Protein AF-R5IWY5-F1 (afdb_monomer_lite)

Foldseek 3Di:
DDPPDQLVVLLVLLCCCPPVVDDLVVVCVVVVHPSVVNVVSNVVCVVPVCPSPPPPDPPPPPPPPPPPPVPVPVPDDPVRNVVVVVVVVVVVVVVVVVVVVVVVCVVPPPDPPPPPPPPDD

Sequence (121 aa):
MANKYNNALKKKLCEDICFNGYSTIKTAEEYGVPLKTLEKWITAFNKDNHCFDSSGESNNFNIISPIKQNTFYDDLSTNELKKLLIKKDIEITRLKKNYLVTKQNTSEKKVFVSFFKKNTK

Secondary structure (DSSP, 8-state):
------HHHHHHHHHHHHTS---HHHHHHHTT--HHHHHHHHHHHHH-TTTTS-------------------GGGS-HHHHHHHHHHHHHHHHHHHHHHHHHHHGGGS-------------

Structure (mmCIF, N/CA/C/O backbone):
data_AF-R5IWY5-F1
#
_entry.id   AF-R5IWY5-F1
#
loop_
_atom_site.group_PDB
_atom_site.id
_atom_site.type_symbol
_atom_site.label_atom_id
_atom_site.label_alt_id
_atom_site.label_comp_id
_atom_site.label_asym_id
_atom_site.label_entity_id
_atom_site.label_seq_id
_atom_site.pdbx_PDB_ins_code
_atom_site.Cartn_x
_atom_site.Cartn_y
_atom_site.Cartn_z
_atom_site.occupancy
_atom_site.B_iso_or_equiv
_atom_site.auth_seq_id
_atom_site.auth_comp_id
_atom_site.auth_asym_id
_atom_site.auth_atom_id
_atom_site.pdbx_PDB_model_num
ATOM 1 N N . MET A 1 1 ? -14.765 -12.540 17.967 1.00 36.16 1 MET A N 1
ATOM 2 C CA . MET A 1 1 ? -14.129 -12.802 16.659 1.00 36.16 1 MET A CA 1
ATOM 3 C C . MET A 1 1 ? -13.232 -11.624 16.308 1.00 36.16 1 MET A C 1
ATOM 5 O O . MET A 1 1 ? -13.713 -10.499 16.320 1.00 36.16 1 MET A O 1
ATOM 9 N N . ALA A 1 2 ? -11.937 -11.838 16.075 1.00 45.62 2 ALA A N 1
ATOM 10 C CA . ALA A 1 2 ? -11.043 -10.761 15.655 1.00 45.62 2 ALA A CA 1
ATOM 11 C C . ALA A 1 2 ? -11.161 -10.581 14.135 1.00 45.62 2 ALA A C 1
ATOM 13 O O . ALA A 1 2 ? -10.540 -11.326 13.380 1.00 45.62 2 ALA A O 1
ATOM 14 N N . ASN A 1 3 ? -11.971 -9.616 13.687 1.00 57.34 3 ASN A N 1
ATOM 15 C CA . ASN A 1 3 ? -11.939 -9.181 12.292 1.00 57.34 3 ASN A CA 1
ATOM 16 C C . ASN A 1 3 ? -10.527 -8.670 12.000 1.00 57.34 3 ASN A C 1
ATOM 18 O O . ASN A 1 3 ? -10.077 -7.667 12.559 1.00 57.34 3 ASN A O 1
ATOM 22 N N . LYS A 1 4 ? -9.787 -9.411 11.176 1.00 68.56 4 LYS A N 1
ATOM 23 C CA . LYS A 1 4 ? -8.423 -9.054 10.801 1.00 68.56 4 LYS A CA 1
ATOM 24 C C . LYS A 1 4 ? -8.500 -7.975 9.726 1.00 68.56 4 LYS A C 1
ATOM 26 O O . LYS A 1 4 ? -8.550 -8.269 8.539 1.00 68.56 4 LYS A O 1
ATOM 31 N N . TYR A 1 5 ? -8.547 -6.719 10.156 1.00 77.62 5 TYR A N 1
ATOM 32 C CA . TYR A 1 5 ? -8.498 -5.575 9.249 1.00 77.62 5 TYR A CA 1
ATOM 33 C C . TYR A 1 5 ? -7.147 -5.523 8.523 1.00 77.62 5 TYR A C 1
ATOM 35 O O . TYR A 1 5 ? -6.099 -5.730 9.149 1.00 77.62 5 TYR A O 1
ATOM 43 N N . ASN A 1 6 ? -7.184 -5.235 7.219 1.00 83.88 6 ASN A N 1
ATOM 44 C CA . ASN A 1 6 ? -5.998 -5.066 6.380 1.00 83.88 6 ASN A CA 1
ATOM 45 C C . ASN A 1 6 ? -5.119 -3.925 6.927 1.00 83.88 6 ASN A C 1
ATOM 47 O O . ASN A 1 6 ? -5.625 -2.846 7.228 1.00 83.88 6 ASN A O 1
ATOM 51 N N . ASN A 1 7 ? -3.810 -4.151 7.041 1.00 84.44 7 ASN A N 1
ATOM 52 C CA . ASN A 1 7 ? -2.865 -3.147 7.532 1.00 84.44 7 ASN A CA 1
ATOM 53 C C . ASN A 1 7 ? -2.824 -1.893 6.645 1.00 84.44 7 ASN A C 1
ATOM 55 O O . ASN A 1 7 ? -2.731 -0.793 7.179 1.00 84.44 7 ASN A O 1
ATOM 59 N N . ALA A 1 8 ? -3.005 -2.035 5.326 1.00 83.19 8 ALA A N 1
ATOM 60 C CA . ALA A 1 8 ? -3.082 -0.890 4.416 1.00 83.19 8 ALA A CA 1
ATOM 61 C C . ALA A 1 8 ? -4.262 0.039 4.753 1.00 83.19 8 ALA A C 1
ATOM 63 O O . ALA A 1 8 ? -4.127 1.259 4.730 1.00 83.19 8 ALA A O 1
ATOM 64 N N . LEU A 1 9 ? -5.407 -0.542 5.132 1.00 86.81 9 LEU A N 1
ATOM 65 C CA . LEU A 1 9 ? -6.588 0.218 5.540 1.00 86.81 9 LEU A CA 1
ATOM 66 C C . LEU A 1 9 ? -6.366 0.921 6.885 1.00 86.81 9 LEU A C 1
ATOM 68 O O . LEU A 1 9 ? -6.738 2.080 7.028 1.00 86.81 9 LEU A O 1
ATOM 72 N N . LYS A 1 10 ? -5.716 0.253 7.849 1.00 87.81 10 LYS A N 1
ATOM 73 C CA . LYS A 1 10 ? -5.358 0.874 9.138 1.00 87.81 10 LYS A CA 1
ATOM 74 C C . LYS A 1 10 ? -4.449 2.082 8.940 1.00 87.81 10 LYS A C 1
ATOM 76 O O . LYS A 1 10 ? -4.719 3.132 9.509 1.00 87.81 10 LYS A O 1
ATOM 81 N N . LYS A 1 11 ? -3.415 1.934 8.103 1.00 88.44 11 LYS A N 1
ATOM 82 C CA . LYS A 1 11 ? -2.470 3.007 7.781 1.00 88.44 11 LYS A CA 1
ATOM 83 C C . LYS A 1 11 ? -3.183 4.207 7.163 1.00 88.44 11 LYS A C 1
ATOM 85 O O . LYS A 1 11 ? -3.077 5.298 7.707 1.00 88.44 11 LYS A O 1
ATOM 90 N N . LYS A 1 12 ? -3.982 3.976 6.113 1.00 89.50 12 LYS A N 1
ATOM 91 C CA . LYS A 1 12 ? -4.753 5.031 5.444 1.00 89.50 12 LYS A CA 1
ATOM 92 C C . LYS A 1 12 ? -5.619 5.814 6.436 1.00 89.50 12 LYS A C 1
ATOM 94 O O . LYS A 1 12 ? -5.536 7.032 6.480 1.00 89.50 12 LYS A O 1
ATOM 99 N N . LEU A 1 13 ? -6.399 5.118 7.268 1.00 90.00 13 LEU A N 1
ATOM 100 C CA . LEU A 1 13 ? -7.279 5.765 8.248 1.00 90.00 13 LEU A CA 1
ATOM 101 C C . LEU A 1 13 ? -6.509 6.590 9.287 1.00 90.00 13 LEU A C 1
ATOM 103 O O . LEU A 1 13 ? -6.961 7.664 9.674 1.00 90.00 13 LEU A O 1
ATOM 107 N N . CYS A 1 14 ? -5.359 6.101 9.752 1.00 88.88 14 CYS A N 1
ATOM 108 C CA . CYS A 1 14 ? -4.529 6.844 10.695 1.00 88.88 14 CYS A CA 1
ATOM 109 C C . CYS A 1 14 ? -3.884 8.078 10.052 1.00 88.88 14 CYS A C 1
ATOM 111 O O . CYS A 1 14 ? -3.872 9.132 10.680 1.0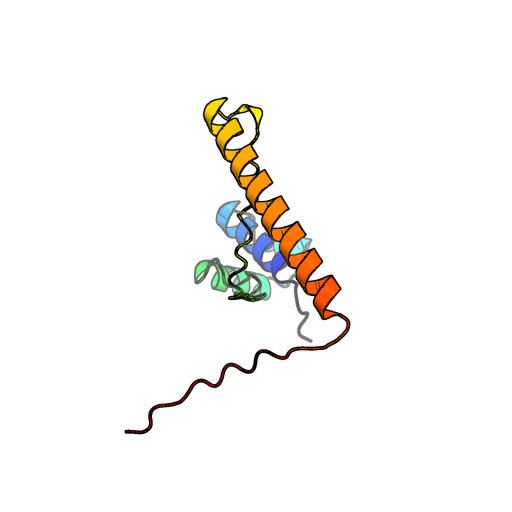0 88.88 14 CYS A O 1
ATOM 113 N N . GLU A 1 15 ? -3.408 7.984 8.810 1.00 88.88 15 GLU A N 1
ATOM 114 C CA . GLU A 1 15 ? -2.859 9.127 8.069 1.00 88.88 15 GLU A CA 1
ATOM 115 C C . GLU A 1 15 ? -3.923 10.206 7.830 1.00 88.88 15 GLU A C 1
ATOM 117 O O . GLU A 1 15 ? -3.696 11.386 8.087 1.00 88.88 15 GLU A O 1
ATOM 122 N N . ASP A 1 16 ? -5.114 9.783 7.423 1.00 87.88 16 ASP A N 1
ATOM 123 C CA . ASP A 1 16 ? -6.279 10.635 7.206 1.00 87.88 16 ASP A CA 1
ATOM 124 C C . ASP A 1 16 ? -6.683 11.403 8.483 1.00 87.88 16 ASP A C 1
ATOM 126 O O . ASP A 1 16 ? -7.027 12.584 8.441 1.00 87.88 16 ASP A O 1
ATOM 130 N N . ILE A 1 17 ? -6.590 10.778 9.654 1.00 89.12 17 ILE A N 1
ATOM 131 C CA . ILE A 1 17 ? -6.941 11.435 10.921 1.00 89.12 17 ILE A CA 1
ATOM 132 C C . ILE A 1 17 ? -5.796 12.316 11.436 1.00 89.12 17 ILE A C 1
ATOM 134 O O . ILE A 1 17 ? -6.043 13.441 11.868 1.00 89.12 17 ILE A O 1
ATOM 138 N N . CYS A 1 18 ? -4.548 11.842 11.376 1.00 85.62 18 CYS A N 1
ATOM 139 C CA . CYS A 1 18 ? -3.400 12.559 11.935 1.00 85.62 18 CYS A CA 1
ATOM 140 C C . CYS A 1 18 ? -2.902 13.712 11.049 1.00 85.62 18 CYS A C 1
ATOM 142 O O . CYS A 1 18 ? -2.482 14.733 11.588 1.00 85.62 18 CYS A O 1
ATOM 144 N N . PHE A 1 19 ? -2.941 13.574 9.718 1.00 84.94 19 PHE A N 1
ATOM 145 C CA . PHE A 1 19 ? -2.442 14.592 8.782 1.00 84.94 19 PHE A CA 1
ATOM 146 C C . PHE A 1 19 ? -3.561 15.433 8.164 1.00 84.94 19 PHE A C 1
ATOM 148 O O . PHE A 1 19 ? -3.414 16.650 8.067 1.00 84.94 19 PHE A O 1
ATOM 155 N N . ASN A 1 20 ? -4.683 14.811 7.782 1.00 84.25 20 ASN A N 1
ATOM 156 C CA . ASN A 1 20 ? -5.799 15.517 7.135 1.00 84.25 20 ASN A CA 1
ATOM 157 C C . ASN A 1 20 ? -6.848 16.031 8.141 1.00 84.25 20 ASN A C 1
ATOM 159 O O . ASN A 1 20 ? -7.748 16.780 7.763 1.00 84.25 20 ASN A O 1
ATOM 163 N N . GLY A 1 21 ? -6.731 15.669 9.426 1.00 84.81 21 GLY A N 1
ATOM 164 C CA . GLY A 1 21 ? -7.581 16.185 10.502 1.00 84.81 21 GLY A CA 1
ATOM 165 C C . GLY A 1 21 ? -9.026 15.681 10.460 1.00 84.81 21 GLY A C 1
ATOM 166 O O . GLY A 1 21 ? -9.931 16.357 10.955 1.00 84.81 21 GLY A O 1
ATOM 167 N N . TYR A 1 22 ? -9.277 14.517 9.854 1.00 87.19 22 TYR A N 1
ATOM 168 C CA . TYR A 1 22 ? -10.627 13.964 9.793 1.00 87.19 22 TYR A CA 1
ATOM 169 C C . TYR A 1 22 ? -11.151 13.524 11.167 1.00 87.19 22 TYR A C 1
ATOM 171 O O . TYR A 1 22 ? -10.414 13.081 12.046 1.00 87.19 22 TYR A O 1
ATOM 179 N N . SER A 1 23 ? -12.471 13.622 11.346 1.00 8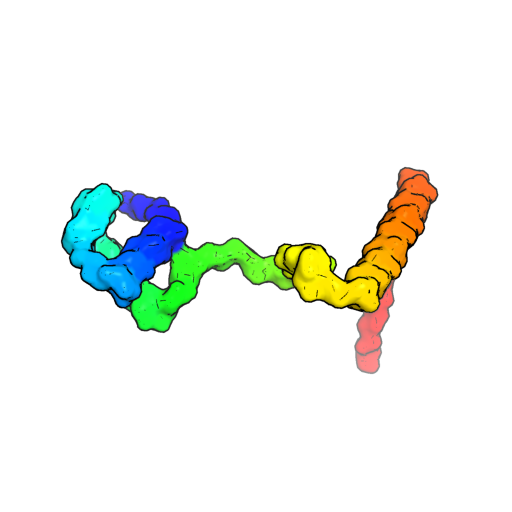8.00 23 SER A N 1
ATOM 180 C CA . SER A 1 23 ? -13.133 13.220 12.589 1.00 88.00 23 SER A CA 1
ATOM 181 C C . SER A 1 23 ? -13.180 11.701 12.720 1.00 88.00 23 SER A C 1
ATOM 183 O O . SER A 1 23 ? -13.885 11.047 11.955 1.00 88.00 23 SER A O 1
ATOM 185 N N . THR A 1 24 ? -12.530 11.168 13.758 1.00 87.56 24 THR A N 1
ATOM 186 C CA . THR A 1 24 ? -12.471 9.733 14.086 1.00 87.56 24 THR A CA 1
ATOM 187 C C . THR A 1 24 ? -13.838 9.049 14.105 1.00 87.56 24 THR A C 1
ATOM 189 O O . THR A 1 24 ? -13.955 7.894 13.712 1.00 87.56 24 THR A O 1
ATOM 192 N N . ILE A 1 25 ? -14.882 9.754 14.550 1.00 87.94 25 ILE A N 1
ATOM 193 C CA . ILE A 1 25 ? -16.245 9.213 14.639 1.00 87.94 25 ILE A CA 1
ATOM 194 C C . ILE A 1 25 ? -16.827 8.992 13.239 1.00 87.94 25 ILE A C 1
ATOM 196 O O . ILE A 1 25 ? -17.340 7.913 12.956 1.00 87.94 25 ILE A O 1
ATOM 200 N N . LYS A 1 26 ? -16.682 9.976 12.343 1.00 89.25 26 LYS A N 1
ATOM 201 C CA . LYS A 1 26 ? -17.204 9.885 10.973 1.00 89.25 26 LYS A CA 1
ATOM 202 C C . LYS A 1 26 ? -16.486 8.804 10.169 1.00 89.25 26 LYS A C 1
ATOM 204 O O . LYS A 1 26 ? -17.141 8.001 9.515 1.00 89.25 26 LYS A O 1
ATOM 209 N N . THR A 1 27 ? -15.158 8.733 10.266 1.00 87.94 27 THR A N 1
ATOM 210 C CA . THR A 1 27 ? -14.375 7.686 9.591 1.00 87.94 27 THR A CA 1
ATOM 211 C C . THR A 1 27 ? -14.665 6.295 10.157 1.00 87.94 27 THR A C 1
ATOM 213 O O . THR A 1 27 ? -14.671 5.321 9.410 1.00 87.94 27 THR A O 1
ATOM 216 N N . ALA A 1 28 ? -14.935 6.165 11.459 1.00 89.06 28 ALA A N 1
ATOM 217 C CA . ALA A 1 28 ? -15.328 4.889 12.057 1.00 89.06 28 ALA A CA 1
ATOM 218 C C . ALA A 1 28 ? -16.668 4.377 11.499 1.00 89.06 28 ALA A C 1
ATOM 220 O O . ALA A 1 28 ? -16.769 3.202 11.141 1.00 89.06 28 ALA A O 1
ATOM 221 N N . GLU A 1 29 ? -17.670 5.253 11.385 1.00 89.56 29 GLU A N 1
ATOM 222 C CA . GLU A 1 29 ? -18.984 4.913 10.825 1.00 89.56 29 GLU A CA 1
ATOM 223 C C . GLU A 1 29 ? -18.905 4.569 9.333 1.00 89.56 29 GLU A C 1
ATOM 225 O O . GLU A 1 29 ? -19.428 3.536 8.918 1.00 89.56 29 GLU A O 1
ATOM 230 N N . GLU A 1 30 ? -18.198 5.381 8.543 1.00 89.31 30 GLU A N 1
ATOM 231 C CA . GLU A 1 30 ? -18.072 5.203 7.091 1.00 89.31 30 GLU A CA 1
ATOM 232 C C . GLU A 1 30 ? -17.402 3.872 6.717 1.00 89.31 30 GLU A C 1
ATOM 234 O O . GLU A 1 30 ? -17.835 3.181 5.795 1.00 89.31 30 GLU A O 1
ATOM 239 N N . TYR A 1 31 ? -16.370 3.477 7.465 1.00 86.25 31 TYR A N 1
ATOM 240 C CA . TYR A 1 31 ? -15.617 2.247 7.210 1.00 86.25 31 TYR A CA 1
ATOM 241 C C . TYR A 1 31 ? -16.115 1.046 8.033 1.00 86.25 31 TYR A C 1
ATOM 243 O O . TYR A 1 31 ? -15.530 -0.037 7.952 1.00 86.25 31 TYR A O 1
ATOM 251 N N . GLY A 1 32 ? -17.175 1.213 8.834 1.00 87.62 32 GLY A N 1
ATOM 252 C CA . GLY A 1 32 ? -17.738 0.153 9.677 1.00 87.62 32 GLY A CA 1
ATOM 253 C C . GLY A 1 32 ? -16.762 -0.387 10.730 1.00 87.62 32 GLY A C 1
ATOM 254 O O . GLY A 1 32 ? -16.822 -1.562 11.099 1.00 87.62 32 GLY A O 1
ATOM 255 N N . VAL A 1 33 ? -15.828 0.446 11.199 1.00 87.62 33 VAL A N 1
ATOM 256 C CA . VAL A 1 33 ? -14.819 0.075 12.199 1.00 87.62 33 VAL A CA 1
ATOM 257 C C . VAL A 1 33 ? -15.283 0.552 13.576 1.00 87.62 33 VAL A C 1
ATOM 259 O O . VAL A 1 33 ? -15.598 1.726 13.737 1.00 87.62 33 VAL A O 1
ATOM 262 N N . PRO A 1 34 ? -15.274 -0.297 14.621 1.00 90.12 34 PRO A N 1
ATOM 263 C CA . PRO A 1 34 ? -15.615 0.154 15.966 1.00 90.12 34 PRO A CA 1
ATOM 264 C C . PRO A 1 34 ? -14.691 1.286 16.431 1.00 90.12 34 PRO A C 1
ATOM 266 O O . PRO A 1 34 ? -13.469 1.134 16.376 1.00 90.12 34 PRO A O 1
ATOM 269 N N . LEU A 1 35 ? -15.259 2.366 16.973 1.00 90.06 35 LEU A N 1
ATOM 270 C CA . LEU A 1 35 ? -14.518 3.567 17.387 1.00 90.06 35 LEU A CA 1
ATOM 271 C C . LEU A 1 35 ? -13.309 3.243 18.280 1.00 90.06 35 LEU A C 1
ATOM 273 O O . LEU A 1 35 ? -12.182 3.635 17.992 1.00 90.06 35 LEU A O 1
ATOM 277 N N . LYS A 1 36 ? -13.519 2.398 19.296 1.00 89.31 36 LYS A N 1
ATOM 278 C CA . LYS A 1 36 ? -12.471 1.948 20.228 1.00 89.31 36 LYS A CA 1
ATOM 279 C C . LYS A 1 36 ? -11.318 1.199 19.545 1.00 89.31 36 LYS A C 1
ATOM 281 O O . LYS A 1 36 ? -10.210 1.132 20.073 1.00 89.31 36 LYS A O 1
ATOM 286 N N . THR A 1 37 ? -11.576 0.576 18.397 1.00 90.25 37 THR A N 1
ATOM 287 C CA . THR A 1 37 ? -10.547 -0.092 17.587 1.00 90.25 37 THR A CA 1
ATOM 288 C C . THR A 1 37 ? -9.715 0.935 16.830 1.00 90.25 37 THR A C 1
ATOM 290 O O . THR A 1 37 ? -8.489 0.839 16.832 1.00 90.25 37 THR A O 1
ATOM 293 N N . LEU A 1 38 ? -10.372 1.933 16.239 1.00 90.50 38 LEU A N 1
ATOM 294 C CA . LEU A 1 38 ? -9.718 3.001 15.492 1.00 90.50 38 LEU A CA 1
ATOM 295 C C . LEU A 1 38 ? -8.852 3.884 16.407 1.00 90.50 38 LEU A C 1
ATOM 297 O O . LEU A 1 38 ? -7.701 4.157 16.081 1.00 90.50 38 LEU A O 1
ATOM 301 N N . GLU A 1 39 ? -9.332 4.223 17.606 1.00 90.81 39 GLU A N 1
ATOM 302 C CA . GLU A 1 39 ? -8.555 4.958 18.621 1.00 90.81 39 GLU A CA 1
ATOM 303 C C . GLU A 1 39 ? -7.261 4.236 19.019 1.00 90.81 39 GLU A C 1
ATOM 305 O O . GLU A 1 39 ? -6.201 4.853 19.167 1.00 90.81 39 GLU A O 1
ATOM 310 N N . LYS A 1 40 ? -7.319 2.904 19.156 1.00 91.81 40 LYS A N 1
ATOM 311 C CA . LYS A 1 40 ? -6.126 2.089 19.418 1.00 91.81 40 LYS A CA 1
ATOM 312 C C . LYS A 1 40 ? -5.136 2.150 18.261 1.00 91.81 40 LYS A C 1
ATOM 314 O O . LYS A 1 40 ? -3.934 2.181 18.515 1.00 91.81 40 LYS A O 1
ATOM 319 N N . TRP A 1 41 ? -5.617 2.162 17.019 1.00 91.31 41 TRP A N 1
ATOM 320 C CA . TRP A 1 41 ? -4.746 2.279 15.852 1.00 91.31 41 TRP A CA 1
ATOM 321 C C . TRP A 1 41 ? -4.075 3.642 15.778 1.00 91.31 41 TRP A C 1
ATOM 323 O O . TRP A 1 41 ? -2.866 3.688 15.599 1.00 91.31 41 TRP A O 1
ATOM 333 N N . ILE A 1 42 ? -4.816 4.723 16.020 1.00 89.69 42 ILE A N 1
ATOM 334 C CA . ILE A 1 42 ? -4.267 6.086 16.065 1.00 89.69 42 ILE A CA 1
ATOM 335 C C . ILE A 1 42 ? -3.211 6.204 17.169 1.00 89.69 42 ILE A C 1
ATOM 337 O O . ILE A 1 42 ? -2.131 6.739 16.949 1.00 89.69 42 ILE A O 1
ATOM 341 N N . THR A 1 43 ? -3.483 5.645 18.351 1.00 92.38 43 THR A N 1
ATOM 342 C CA . THR A 1 43 ? -2.522 5.653 19.465 1.00 92.38 43 THR A CA 1
ATOM 343 C C . THR A 1 43 ? -1.248 4.879 19.121 1.00 92.38 43 THR A C 1
ATOM 345 O O . THR A 1 43 ? -0.156 5.300 19.491 1.00 92.38 43 THR A O 1
ATOM 348 N N . ALA A 1 44 ? -1.374 3.738 18.438 1.00 89.25 44 ALA A N 1
ATOM 349 C CA . ALA A 1 44 ? -0.223 2.970 17.972 1.00 89.25 44 ALA A CA 1
ATOM 350 C C . ALA A 1 44 ? 0.553 3.731 16.885 1.00 89.25 44 ALA A C 1
ATOM 352 O O . ALA A 1 44 ? 1.773 3.813 16.971 1.00 89.25 44 ALA A O 1
ATOM 353 N N . PHE A 1 45 ? -0.154 4.354 15.941 1.00 88.56 45 PHE A N 1
ATOM 354 C CA . PHE A 1 45 ? 0.421 5.155 14.863 1.00 88.56 45 PHE A CA 1
ATOM 355 C C . PHE A 1 45 ? 1.189 6.372 15.385 1.00 88.56 45 PHE A C 1
ATOM 357 O O . PHE A 1 45 ? 2.314 6.599 14.975 1.00 88.56 45 PHE A O 1
ATOM 364 N N . ASN A 1 46 ? 0.646 7.097 16.365 1.00 87.00 46 ASN A N 1
ATOM 365 C CA . ASN A 1 46 ? 1.336 8.239 16.971 1.00 87.00 46 ASN A CA 1
ATOM 366 C C . ASN A 1 46 ? 2.592 7.844 17.765 1.00 87.00 46 ASN A C 1
ATOM 368 O O . ASN A 1 46 ? 3.464 8.679 17.986 1.00 87.00 46 ASN A O 1
ATOM 372 N N . LYS A 1 47 ? 2.677 6.594 18.241 1.00 89.38 47 LYS A N 1
ATOM 373 C CA . LYS A 1 47 ? 3.890 6.067 18.886 1.00 89.38 47 LYS A CA 1
ATOM 374 C C . LYS A 1 47 ? 4.930 5.636 17.858 1.00 89.38 47 LYS A C 1
ATOM 376 O O . LYS A 1 47 ? 6.118 5.843 18.079 1.00 89.38 47 LYS A O 1
ATOM 381 N N .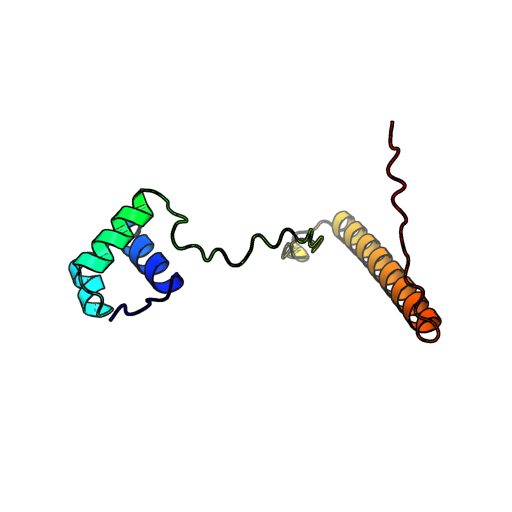 ASP A 1 48 ? 4.475 5.006 16.783 1.00 84.00 48 ASP A N 1
ATOM 382 C CA . ASP A 1 48 ? 5.296 4.531 15.680 1.00 84.00 48 ASP A CA 1
ATOM 383 C C . ASP A 1 48 ? 4.514 4.661 14.366 1.00 84.00 48 ASP A C 1
ATOM 385 O O . ASP A 1 48 ? 3.595 3.881 14.081 1.00 84.00 48 ASP A O 1
ATOM 389 N N . ASN A 1 49 ? 4.913 5.641 13.549 1.00 81.31 49 ASN A N 1
ATOM 390 C CA . ASN A 1 49 ? 4.294 5.912 12.250 1.00 81.31 49 ASN A CA 1
ATOM 391 C C . ASN A 1 49 ? 4.431 4.729 11.274 1.00 81.31 49 ASN A C 1
AT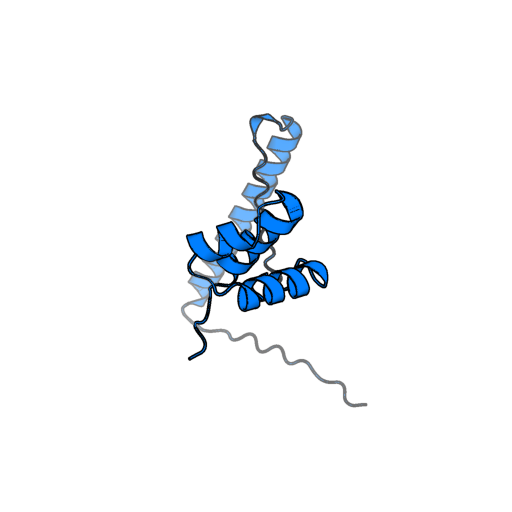OM 393 O O . ASN A 1 49 ? 3.703 4.666 10.283 1.00 81.31 49 ASN A O 1
ATOM 397 N N . HIS A 1 50 ? 5.329 3.778 11.546 1.00 80.69 50 HIS A N 1
ATOM 398 C CA . HIS A 1 50 ? 5.545 2.586 10.732 1.00 80.69 50 HIS A CA 1
ATOM 399 C C . HIS A 1 50 ? 4.839 1.337 11.283 1.00 80.69 50 HIS A C 1
ATOM 401 O O . HIS A 1 50 ? 4.981 0.259 10.707 1.00 80.69 50 HIS A O 1
ATOM 407 N N . C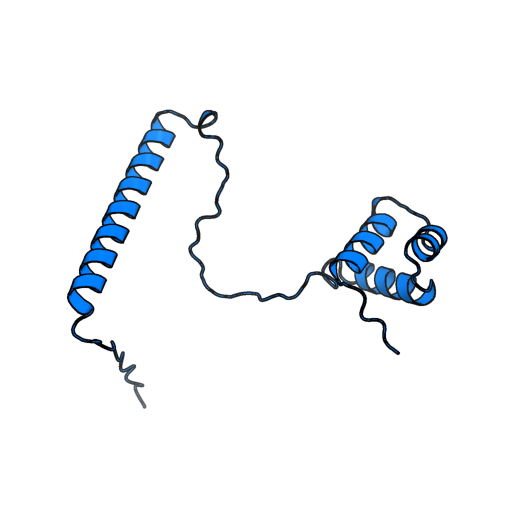YS A 1 51 ? 4.014 1.435 12.338 1.00 82.19 51 CYS A N 1
ATOM 408 C CA . CYS A 1 51 ? 3.453 0.240 12.994 1.00 82.19 51 CYS A CA 1
ATOM 409 C C . CYS A 1 51 ? 2.505 -0.601 12.109 1.00 82.19 51 CYS A C 1
ATOM 411 O O . CYS A 1 51 ? 2.219 -1.760 12.422 1.00 82.19 51 CYS A O 1
ATOM 413 N N . PHE A 1 52 ? 2.013 -0.030 11.004 1.00 80.81 52 PHE A N 1
ATOM 414 C CA . PHE A 1 52 ? 1.176 -0.712 10.013 1.00 80.81 52 PHE A CA 1
ATOM 415 C C . PHE A 1 52 ? 1.880 -0.982 8.687 1.00 80.81 52 PHE A C 1
ATOM 417 O O . PHE A 1 52 ? 1.262 -1.579 7.800 1.00 80.81 52 PHE A O 1
ATOM 424 N N . ASP A 1 53 ? 3.144 -0.583 8.535 1.00 78.75 53 ASP A N 1
ATOM 425 C CA . ASP A 1 53 ? 3.912 -0.999 7.375 1.00 78.75 53 ASP A CA 1
ATOM 426 C C . ASP A 1 53 ? 4.036 -2.513 7.438 1.00 78.75 53 ASP A C 1
ATOM 428 O O . ASP A 1 53 ? 4.466 -3.095 8.435 1.00 78.75 53 ASP A O 1
ATOM 432 N N . SER A 1 54 ? 3.536 -3.174 6.393 1.00 65.62 54 SER A N 1
ATOM 433 C CA . SER A 1 54 ? 3.679 -4.613 6.284 1.00 65.62 54 SER A CA 1
ATOM 434 C C . SER A 1 54 ? 5.169 -4.890 6.380 1.00 65.62 54 SER A C 1
ATOM 436 O O . SER A 1 54 ? 5.916 -4.540 5.469 1.00 65.62 54 SER A O 1
ATOM 438 N N . SER A 1 55 ? 5.592 -5.562 7.449 1.00 54.69 55 SER A N 1
ATOM 439 C CA . SER A 1 55 ? 6.877 -6.246 7.536 1.00 54.69 55 SER A CA 1
ATOM 440 C C . SER A 1 55 ? 6.884 -7.443 6.578 1.00 54.69 55 SER A C 1
ATOM 442 O O . SER A 1 55 ? 7.266 -8.556 6.929 1.00 54.69 55 SER A O 1
ATOM 444 N N . GLY A 1 56 ? 6.424 -7.217 5.344 1.00 48.41 56 GLY A N 1
ATOM 445 C CA . GLY A 1 56 ? 6.737 -8.031 4.194 1.00 48.41 56 GLY A CA 1
ATOM 446 C C . GLY A 1 56 ? 8.206 -7.801 3.936 1.00 48.41 56 GLY A C 1
ATOM 447 O O . GLY A 1 56 ? 8.559 -6.972 3.114 1.00 48.41 56 GLY A O 1
ATOM 448 N N . GLU A 1 57 ? 8.999 -8.493 4.747 1.00 46.47 57 GLU A N 1
ATOM 449 C CA . GLU A 1 57 ? 10.382 -8.818 4.516 1.00 46.47 57 GLU A CA 1
ATOM 450 C C . GLU A 1 57 ? 11.207 -7.576 4.164 1.00 46.47 57 GLU A C 1
ATOM 452 O O . GLU A 1 57 ? 11.285 -7.123 3.021 1.00 46.47 57 GLU A O 1
ATOM 457 N N . SER A 1 58 ? 12.006 -7.130 5.133 1.00 42.59 58 SER A N 1
ATOM 458 C CA . SER A 1 58 ? 13.409 -6.896 4.815 1.00 42.59 58 SER A CA 1
ATOM 459 C C . SER A 1 58 ? 13.949 -8.185 4.190 1.00 42.59 58 SER A C 1
ATOM 461 O O . SER A 1 58 ? 14.624 -9.002 4.811 1.00 42.59 58 SER A O 1
ATOM 463 N N . ASN A 1 59 ? 13.608 -8.384 2.923 1.00 40.19 59 ASN A N 1
ATOM 464 C CA . ASN A 1 59 ? 14.331 -9.196 1.999 1.00 40.19 59 ASN A CA 1
ATOM 465 C C . ASN A 1 59 ? 15.676 -8.494 1.906 1.00 40.19 59 ASN A C 1
ATOM 467 O O . ASN A 1 59 ? 15.959 -7.759 0.969 1.00 40.19 59 ASN A O 1
ATOM 471 N N . ASN A 1 60 ? 16.524 -8.792 2.890 1.00 38.47 60 ASN A N 1
ATOM 472 C CA . ASN A 1 60 ? 17.974 -8.729 2.847 1.00 38.47 60 ASN A CA 1
ATOM 473 C C . ASN A 1 60 ? 18.506 -9.685 1.763 1.00 38.47 60 ASN A C 1
ATOM 475 O O . ASN A 1 60 ? 19.591 -10.247 1.877 1.00 38.47 60 ASN A O 1
ATOM 479 N N . PHE A 1 61 ? 17.769 -9.870 0.672 1.00 40.31 61 PHE A N 1
ATOM 480 C CA . PHE A 1 61 ? 18.415 -9.990 -0.598 1.00 40.31 61 PHE A CA 1
ATOM 481 C C . PHE A 1 61 ? 19.020 -8.617 -0.851 1.00 40.31 61 PHE A C 1
ATOM 483 O O . PHE A 1 61 ? 18.325 -7.627 -1.062 1.00 40.31 61 PHE A O 1
ATOM 490 N N . ASN A 1 62 ? 20.347 -8.582 -0.844 1.00 42.41 62 ASN A N 1
ATOM 491 C CA . ASN A 1 62 ? 21.106 -7.728 -1.739 1.00 42.41 62 ASN A CA 1
ATOM 492 C C . ASN A 1 62 ? 20.583 -7.942 -3.172 1.00 42.41 62 ASN A C 1
ATOM 494 O O . ASN A 1 62 ? 21.249 -8.556 -4.004 1.00 42.41 62 ASN A O 1
ATOM 498 N N . ILE A 1 63 ? 19.369 -7.483 -3.477 1.00 45.38 63 ILE A N 1
ATOM 499 C CA . ILE A 1 63 ? 18.956 -7.264 -4.840 1.00 45.38 63 ILE A CA 1
ATOM 500 C C . ILE A 1 63 ? 19.721 -6.002 -5.186 1.00 45.38 63 ILE A C 1
ATOM 502 O O . ILE A 1 63 ? 19.298 -4.877 -4.931 1.00 45.38 63 ILE A O 1
ATOM 506 N N . ILE A 1 64 ? 20.896 -6.208 -5.771 1.00 47.81 64 ILE A N 1
ATOM 507 C CA . ILE A 1 64 ? 21.490 -5.272 -6.714 1.00 47.81 64 ILE A CA 1
ATOM 508 C C . ILE A 1 64 ? 20.511 -5.201 -7.901 1.00 47.81 64 ILE A C 1
ATOM 510 O O . ILE A 1 64 ? 20.791 -5.638 -9.009 1.00 47.81 64 ILE A O 1
ATOM 514 N N . SER A 1 65 ? 19.291 -4.735 -7.661 1.00 46.94 65 SER A N 1
ATOM 515 C CA . SER A 1 65 ? 18.444 -4.163 -8.679 1.00 46.94 65 SER A CA 1
ATOM 516 C C . SER A 1 65 ? 18.854 -2.711 -8.646 1.00 46.94 65 SER A C 1
ATOM 518 O O . SER A 1 65 ? 18.700 -2.082 -7.591 1.00 46.94 65 SER A O 1
ATOM 520 N N . PRO A 1 66 ? 19.406 -2.153 -9.735 1.00 49.28 66 PRO A N 1
ATOM 521 C CA . PRO A 1 66 ? 19.484 -0.716 -9.796 1.00 49.28 66 PRO A CA 1
ATOM 522 C C . PRO A 1 66 ? 18.044 -0.268 -9.604 1.00 49.28 66 PRO A C 1
ATOM 524 O O . PRO A 1 66 ? 17.156 -0.700 -10.346 1.00 49.28 66 PRO A O 1
ATOM 527 N N . ILE A 1 67 ? 17.822 0.519 -8.551 1.00 52.69 67 ILE A N 1
ATOM 528 C CA . ILE A 1 67 ? 16.689 1.423 -8.440 1.00 52.69 67 ILE A CA 1
ATOM 529 C C . ILE A 1 67 ? 16.432 1.856 -9.878 1.00 52.69 67 ILE A C 1
ATOM 531 O O . ILE A 1 67 ? 17.329 2.434 -10.504 1.00 52.69 67 ILE A O 1
ATOM 535 N N . LYS A 1 68 ? 15.291 1.451 -10.450 1.00 55.22 68 LYS A N 1
ATOM 536 C CA . LYS A 1 68 ? 14.787 2.049 -11.681 1.00 55.22 68 LYS A CA 1
ATOM 537 C C . LYS A 1 68 ? 14.519 3.492 -11.288 1.00 55.22 68 LYS A C 1
ATOM 539 O O . LYS A 1 68 ? 13.401 3.866 -10.961 1.00 55.22 68 LYS A O 1
ATOM 544 N N . GLN A 1 69 ? 15.591 4.274 -11.223 1.00 52.94 69 GLN A N 1
ATOM 545 C CA . GLN A 1 69 ? 15.525 5.697 -11.364 1.00 52.94 69 GLN A CA 1
ATOM 546 C C . GLN A 1 69 ? 14.865 5.813 -12.720 1.00 52.94 69 GLN A C 1
ATOM 548 O O . GLN A 1 69 ? 15.420 5.394 -13.739 1.00 52.94 69 GLN A O 1
ATOM 553 N N . ASN A 1 70 ? 13.609 6.225 -12.695 1.00 53.09 70 ASN A N 1
ATOM 554 C CA . ASN A 1 70 ? 12.883 6.625 -13.873 1.00 53.09 70 ASN A CA 1
ATOM 555 C C . ASN A 1 70 ? 13.549 7.939 -14.315 1.00 53.09 70 ASN A C 1
ATOM 557 O O . ASN A 1 70 ? 12.977 9.009 -14.166 1.00 53.09 70 ASN A O 1
ATOM 561 N N . THR A 1 71 ? 14.833 7.876 -14.693 1.00 57.47 71 THR A N 1
ATOM 562 C CA . THR A 1 71 ? 15.573 9.002 -15.239 1.00 57.47 71 THR A CA 1
ATOM 563 C C . THR A 1 71 ? 14.917 9.251 -16.572 1.00 57.47 71 THR A C 1
ATOM 565 O O . THR A 1 71 ? 15.061 8.445 -17.495 1.00 57.47 71 THR A O 1
ATOM 568 N N . PHE A 1 72 ? 14.118 10.305 -16.629 1.00 68.75 72 PHE A N 1
ATOM 569 C CA . PHE A 1 72 ? 13.572 10.789 -17.873 1.00 68.75 72 PHE A CA 1
ATOM 570 C C . PHE A 1 72 ? 14.769 11.080 -18.785 1.00 68.75 72 PHE A C 1
ATOM 572 O O . PHE A 1 72 ? 15.668 11.833 -18.415 1.00 68.75 72 PHE A O 1
ATOM 579 N N . TYR A 1 73 ? 14.867 10.367 -19.911 1.00 71.94 73 TYR A N 1
ATOM 580 C CA . TYR A 1 73 ? 16.056 10.433 -20.770 1.00 71.94 73 TYR A CA 1
ATOM 581 C C . TYR A 1 73 ? 16.285 11.842 -21.326 1.00 71.94 73 TYR A C 1
ATOM 583 O O . TYR A 1 73 ? 17.422 12.181 -21.650 1.00 71.94 73 TYR A O 1
ATOM 591 N N . ASP A 1 74 ? 15.224 12.648 -21.382 1.00 75.75 74 ASP A N 1
ATOM 592 C CA . ASP A 1 74 ? 15.239 14.003 -21.925 1.00 75.75 74 ASP A CA 1
ATOM 593 C C . ASP A 1 74 ? 15.954 15.004 -20.999 1.00 75.75 74 ASP A C 1
ATOM 595 O O . ASP A 1 74 ? 16.403 16.046 -21.470 1.00 75.75 74 ASP A O 1
ATOM 599 N N . ASP A 1 75 ? 16.143 14.668 -19.717 1.00 81.44 75 ASP A N 1
ATOM 600 C CA . ASP A 1 75 ? 16.842 15.523 -18.744 1.00 81.44 75 ASP A CA 1
ATOM 601 C C . ASP A 1 75 ? 18.365 15.279 -18.715 1.00 81.44 75 ASP A C 1
ATOM 603 O O . ASP A 1 75 ? 19.103 15.983 -18.024 1.00 81.44 75 ASP A O 1
ATOM 607 N N . LEU A 1 76 ? 18.860 14.266 -19.439 1.00 80.12 76 LEU A N 1
ATOM 608 C CA . LEU A 1 76 ? 20.270 13.874 -19.426 1.00 80.12 76 LEU A CA 1
ATOM 609 C C . LEU A 1 76 ? 21.077 14.622 -20.488 1.00 80.12 76 LEU A C 1
ATOM 611 O O . LEU A 1 76 ? 20.693 14.725 -21.654 1.00 80.12 76 LEU A O 1
ATOM 615 N N . SER A 1 77 ? 22.289 15.044 -20.125 1.00 86.56 77 SER A N 1
ATOM 616 C CA . SER A 1 77 ? 23.245 15.549 -21.109 1.00 86.56 77 SER A CA 1
ATOM 617 C C . SER A 1 77 ? 23.663 14.446 -22.092 1.00 86.56 77 SER A C 1
ATOM 619 O O . SER A 1 77 ? 23.754 13.265 -21.744 1.00 86.56 77 SER A O 1
ATOM 621 N N . THR A 1 78 ? 24.034 14.819 -23.321 1.00 88.88 78 THR A N 1
ATOM 622 C CA . THR A 1 78 ? 24.517 13.879 -24.354 1.00 88.88 78 THR A CA 1
ATOM 623 C C . THR A 1 78 ? 25.671 12.993 -23.870 1.00 88.88 78 THR A C 1
ATOM 625 O O . THR A 1 78 ? 25.757 11.818 -24.234 1.00 88.88 78 THR A O 1
ATOM 628 N N . ASN A 1 79 ? 26.550 13.521 -23.015 1.00 88.81 79 ASN A N 1
ATOM 629 C CA . ASN A 1 79 ? 27.650 12.761 -22.421 1.00 88.81 79 ASN A CA 1
ATOM 630 C C . ASN A 1 79 ? 27.182 11.752 -21.365 1.00 88.81 79 ASN A C 1
ATOM 632 O O . ASN A 1 79 ? 27.766 10.674 -21.242 1.00 88.81 79 ASN A O 1
ATOM 636 N N . GLU A 1 80 ? 26.139 12.076 -20.608 1.00 86.00 80 GLU A N 1
ATOM 637 C CA . GLU A 1 80 ? 25.554 11.177 -19.613 1.00 86.00 80 GLU A CA 1
ATOM 638 C C . GLU A 1 80 ? 24.794 10.042 -20.293 1.00 86.00 80 GLU A C 1
ATOM 640 O O . GLU A 1 80 ? 24.973 8.878 -19.930 1.00 86.00 80 GLU A O 1
ATOM 645 N N . LEU A 1 81 ? 24.061 10.358 -21.363 1.00 88.00 81 LEU A N 1
ATOM 646 C CA . LEU A 1 81 ? 23.375 9.368 -22.185 1.00 88.00 81 LEU A CA 1
ATOM 647 C C . LEU A 1 81 ? 24.362 8.373 -22.815 1.00 88.00 81 LEU A C 1
ATOM 649 O O . LEU A 1 81 ? 24.158 7.161 -22.738 1.00 88.00 81 LEU A O 1
ATOM 653 N N . LYS A 1 82 ? 25.489 8.860 -23.356 1.00 89.25 82 LYS A N 1
ATOM 654 C CA . LYS A 1 82 ? 26.573 8.001 -23.874 1.00 89.25 82 LYS A CA 1
ATOM 655 C C . LYS A 1 82 ? 27.125 7.058 -22.803 1.00 89.25 82 LYS A C 1
ATOM 657 O O . LYS A 1 82 ? 27.287 5.866 -23.058 1.00 89.25 82 LYS A O 1
ATOM 662 N N . LYS A 1 83 ? 27.398 7.565 -21.596 1.00 89.12 83 LYS A N 1
ATOM 663 C CA . LYS A 1 83 ? 27.882 6.739 -20.474 1.00 89.12 83 LYS A CA 1
ATOM 664 C C . LYS A 1 83 ? 26.860 5.674 -20.074 1.00 89.12 83 LYS A C 1
ATOM 666 O O . LYS A 1 83 ? 27.241 4.536 -19.795 1.00 89.12 83 LYS A O 1
ATOM 671 N N . LEU A 1 84 ? 25.575 6.028 -20.058 1.00 88.56 84 LEU A N 1
ATOM 672 C CA . LEU A 1 84 ? 24.490 5.108 -19.730 1.00 88.56 84 LEU A CA 1
ATOM 673 C C . LEU A 1 84 ? 24.377 3.979 -20.762 1.00 88.56 84 LEU A C 1
ATOM 675 O O . LEU A 1 84 ? 24.300 2.814 -20.371 1.00 88.56 84 LEU A O 1
ATOM 679 N N . LEU A 1 85 ? 24.436 4.310 -22.054 1.00 89.81 85 LEU A N 1
ATOM 680 C CA . LEU A 1 85 ? 24.415 3.335 -23.149 1.00 89.81 85 LEU A CA 1
ATOM 681 C C . LEU A 1 85 ? 25.565 2.330 -23.033 1.00 89.81 85 LEU A C 1
ATOM 683 O O . LEU A 1 85 ? 25.325 1.127 -22.992 1.00 89.81 85 LEU A O 1
ATOM 687 N N . ILE A 1 86 ? 26.796 2.813 -22.841 1.00 90.31 86 ILE A N 1
ATOM 688 C CA . ILE A 1 86 ? 27.973 1.946 -22.663 1.00 90.31 86 ILE A CA 1
ATOM 689 C C . ILE A 1 86 ? 27.787 1.001 -21.467 1.00 90.31 86 ILE A C 1
ATOM 691 O O . ILE A 1 86 ? 28.088 -0.192 -21.543 1.00 90.31 86 ILE A O 1
ATOM 695 N N . LYS A 1 87 ? 27.261 1.510 -20.346 1.00 87.69 87 LYS A N 1
ATOM 696 C CA . LYS A 1 87 ? 26.991 0.692 -19.156 1.00 87.69 87 LYS A CA 1
ATOM 697 C C . LYS A 1 87 ? 25.976 -0.417 -19.454 1.00 87.69 87 LYS A C 1
ATOM 699 O O . LYS A 1 87 ? 26.166 -1.545 -18.995 1.00 87.69 87 LYS A O 1
ATOM 704 N N . LYS A 1 88 ? 24.932 -0.112 -20.232 1.00 88.69 88 LYS A N 1
ATOM 705 C CA . LYS A 1 88 ? 23.913 -1.078 -20.664 1.00 88.69 88 LYS A CA 1
ATOM 706 C C . LYS A 1 88 ? 24.476 -2.126 -21.624 1.00 88.69 88 LYS A C 1
ATOM 708 O O . LYS A 1 88 ? 24.190 -3.306 -21.441 1.00 88.69 88 LYS A O 1
ATOM 713 N N . ASP A 1 89 ? 25.343 -1.747 -22.557 1.00 89.62 89 ASP A N 1
ATOM 714 C CA . ASP A 1 89 ? 25.997 -2.696 -23.469 1.00 89.62 89 ASP A CA 1
ATOM 715 C C . ASP A 1 89 ? 26.897 -3.699 -22.730 1.00 89.62 89 ASP A C 1
ATOM 717 O O . ASP A 1 89 ? 26.890 -4.903 -23.019 1.00 89.62 89 ASP A O 1
ATOM 721 N N . ILE A 1 90 ? 27.632 -3.235 -21.715 1.00 87.19 90 ILE A N 1
ATOM 722 C CA . ILE A 1 90 ? 28.447 -4.104 -20.852 1.00 87.19 90 ILE A CA 1
ATOM 723 C C . ILE A 1 90 ? 27.557 -5.083 -20.074 1.00 87.19 90 ILE A C 1
ATOM 725 O O . ILE A 1 90 ? 27.879 -6.270 -19.971 1.00 87.19 90 ILE A O 1
ATOM 729 N N . GLU A 1 91 ? 26.438 -4.603 -19.528 1.00 87.81 91 GLU A N 1
ATOM 730 C CA . GLU A 1 91 ? 25.459 -5.422 -18.806 1.00 87.81 91 GLU A CA 1
ATOM 731 C C . GLU A 1 91 ? 24.874 -6.516 -19.713 1.00 87.81 91 GLU A C 1
ATOM 733 O O . GLU A 1 91 ? 24.921 -7.697 -19.363 1.00 87.81 91 GLU A O 1
ATOM 738 N N . ILE A 1 92 ? 24.440 -6.154 -20.925 1.00 87.62 92 ILE A N 1
ATOM 739 C CA . ILE A 1 92 ? 23.943 -7.097 -21.938 1.00 87.62 92 ILE A CA 1
ATOM 740 C C . ILE A 1 92 ? 25.009 -8.142 -22.282 1.00 87.62 92 ILE A C 1
ATOM 742 O O . ILE A 1 92 ? 24.709 -9.335 -22.348 1.00 87.62 92 ILE A O 1
ATOM 746 N N . THR A 1 93 ? 26.262 -7.725 -22.466 1.00 86.25 93 THR A N 1
ATOM 747 C CA . THR A 1 93 ? 27.369 -8.634 -22.798 1.00 86.25 93 THR A CA 1
ATOM 748 C C . THR A 1 93 ? 27.624 -9.646 -21.679 1.00 86.25 93 THR A C 1
ATOM 750 O O . THR A 1 93 ? 27.781 -10.841 -21.942 1.00 86.25 93 THR A O 1
ATOM 753 N N . ARG A 1 94 ? 27.608 -9.201 -20.415 1.00 81.69 94 ARG A N 1
ATOM 754 C CA . ARG A 1 94 ? 27.750 -10.082 -19.242 1.00 81.69 94 ARG A CA 1
ATOM 755 C C . ARG A 1 94 ? 26.597 -11.076 -19.137 1.00 81.69 94 ARG A C 1
ATOM 757 O O . ARG A 1 94 ? 26.841 -12.260 -18.920 1.00 81.69 94 ARG A O 1
ATOM 764 N N . LEU A 1 95 ? 25.363 -10.618 -19.338 1.00 84.00 95 LEU A N 1
ATOM 765 C CA . LEU A 1 95 ? 24.177 -11.474 -19.302 1.00 84.00 95 LEU A CA 1
ATOM 766 C C . LEU A 1 95 ? 24.196 -12.519 -20.423 1.00 84.00 95 LEU A C 1
ATOM 768 O O . LEU A 1 95 ? 23.968 -13.697 -20.156 1.00 84.00 95 LEU A O 1
ATOM 772 N N . LYS A 1 96 ? 24.554 -12.125 -21.652 1.00 81.50 96 LYS A N 1
ATOM 773 C CA . LYS A 1 96 ? 24.723 -13.055 -22.781 1.00 81.50 96 LYS A CA 1
ATOM 774 C C . LYS A 1 96 ? 25.806 -14.097 -22.505 1.00 81.50 96 LYS A C 1
ATOM 776 O O . LYS A 1 96 ? 25.593 -15.278 -22.771 1.00 81.50 96 LYS A O 1
ATOM 781 N N . LYS A 1 97 ? 26.944 -13.687 -21.934 1.00 81.38 97 LYS A N 1
ATOM 782 C CA . LYS A 1 97 ? 28.018 -14.611 -21.542 1.00 81.38 97 LYS A CA 1
ATOM 783 C C . LYS A 1 97 ? 27.549 -15.593 -20.468 1.00 81.38 97 LYS A C 1
ATOM 785 O O . LYS A 1 97 ? 27.769 -16.789 -20.617 1.00 81.38 97 LYS A O 1
ATOM 790 N N . ASN A 1 98 ? 26.873 -15.114 -19.425 1.00 72.88 98 ASN A N 1
ATOM 791 C CA . ASN A 1 98 ? 26.334 -15.975 -18.371 1.00 72.88 98 ASN A CA 1
ATOM 792 C C . ASN A 1 98 ? 25.305 -16.968 -18.920 1.00 72.88 98 ASN A C 1
ATOM 794 O O . ASN A 1 98 ? 25.367 -18.142 -18.574 1.00 72.88 98 ASN A O 1
ATOM 798 N N . TYR A 1 99 ? 24.416 -16.527 -19.815 1.00 67.94 99 TYR A N 1
ATOM 799 C CA . TYR A 1 99 ? 23.457 -17.400 -20.495 1.00 67.94 99 TYR A CA 1
ATOM 800 C C . TYR A 1 99 ? 24.147 -18.473 -21.355 1.00 67.94 99 TYR A C 1
ATOM 802 O O . TYR A 1 99 ? 23.731 -19.629 -21.373 1.00 67.94 99 TYR A O 1
ATOM 810 N N . LEU A 1 100 ? 25.233 -18.120 -22.050 1.00 67.75 100 LEU A N 1
ATOM 811 C CA . LEU A 1 100 ? 26.020 -19.089 -22.815 1.00 67.75 100 LEU A CA 1
ATOM 812 C C . LEU A 1 100 ? 26.681 -20.129 -21.897 1.00 67.75 100 LEU A C 1
ATOM 814 O O . LEU A 1 100 ? 26.633 -21.322 -22.188 1.00 67.75 100 LEU A O 1
ATOM 818 N N . VAL A 1 101 ? 27.250 -19.685 -20.773 1.00 59.50 101 VAL A N 1
ATOM 819 C CA . VAL A 1 101 ? 27.870 -20.560 -19.767 1.00 59.50 101 VAL A CA 1
ATOM 820 C C . VAL A 1 101 ? 26.835 -21.496 -19.138 1.00 59.50 101 VAL A C 1
ATOM 822 O O . VAL A 1 101 ? 27.096 -22.688 -19.000 1.00 59.50 101 VAL A O 1
ATOM 825 N N . THR A 1 102 ? 25.637 -21.012 -18.802 1.00 53.44 102 THR A N 1
ATOM 826 C CA . THR A 1 102 ? 24.578 -21.874 -18.254 1.00 53.44 102 THR A CA 1
ATOM 827 C C . THR A 1 102 ? 24.054 -22.871 -19.282 1.00 53.44 102 THR A C 1
ATOM 829 O O . THR A 1 102 ? 23.817 -24.018 -18.909 1.00 53.44 102 THR A O 1
ATOM 832 N N . LYS A 1 103 ? 23.944 -22.487 -20.564 1.00 56.56 103 LYS A N 1
ATOM 833 C CA . LYS A 1 103 ? 23.541 -23.380 -21.665 1.00 56.56 103 LYS A CA 1
ATOM 834 C C . LYS A 1 103 ? 24.582 -24.468 -21.962 1.00 56.56 103 LYS A C 1
ATOM 836 O O . LYS A 1 103 ? 24.209 -25.603 -22.236 1.00 56.56 103 LYS A O 1
ATOM 841 N N . GLN A 1 104 ? 25.877 -24.157 -21.873 1.00 51.97 104 GLN A N 1
ATOM 842 C CA . GLN A 1 104 ? 26.948 -25.160 -22.000 1.00 51.97 104 GLN A CA 1
ATOM 843 C C . GLN A 1 104 ? 27.003 -26.102 -20.785 1.00 51.97 104 GLN A C 1
ATOM 845 O O . GLN A 1 104 ? 27.231 -27.297 -20.941 1.00 51.97 104 GLN A O 1
ATOM 850 N N . ASN A 1 105 ? 26.706 -25.596 -19.585 1.00 48.38 105 ASN A N 1
ATOM 851 C CA . ASN A 1 105 ? 26.709 -26.384 -18.349 1.00 48.38 105 ASN A CA 1
ATOM 852 C C . ASN A 1 105 ? 25.396 -27.146 -18.085 1.00 48.38 105 ASN A C 1
ATOM 854 O O . ASN A 1 105 ? 25.309 -27.873 -17.098 1.00 48.38 105 ASN A O 1
ATOM 858 N N . THR A 1 106 ? 24.363 -27.027 -18.933 1.00 48.12 106 THR A N 1
ATOM 859 C CA . THR A 1 106 ? 23.094 -27.760 -18.730 1.00 48.12 106 THR A CA 1
ATOM 860 C C . THR A 1 106 ? 23.208 -29.263 -19.019 1.00 48.12 106 THR A C 1
ATOM 862 O O . THR A 1 106 ? 22.235 -29.982 -18.819 1.00 48.12 106 THR A O 1
ATOM 865 N N . SER A 1 107 ? 24.382 -29.757 -19.436 1.00 50.41 107 SER A N 1
ATOM 866 C CA . SER A 1 107 ? 24.656 -31.202 -19.484 1.00 50.41 107 SER A CA 1
ATOM 867 C C . SER A 1 107 ? 25.269 -31.755 -18.193 1.00 50.41 107 SER A C 1
ATOM 869 O O . SER A 1 107 ? 25.164 -32.951 -17.962 1.00 50.41 107 SER A O 1
ATOM 871 N N . GLU A 1 108 ? 25.833 -30.936 -17.296 1.00 49.28 108 GLU A N 1
ATOM 872 C CA . GLU A 1 108 ? 26.391 -31.433 -16.030 1.00 49.28 108 GLU A CA 1
ATOM 873 C C . GLU A 1 108 ? 26.260 -30.378 -14.924 1.00 49.28 108 GLU A C 1
ATOM 875 O O . GLU A 1 108 ? 26.941 -29.350 -14.922 1.00 49.28 108 GLU A O 1
ATOM 880 N N . LYS A 1 109 ? 25.390 -30.646 -13.940 1.00 47.31 109 LYS A N 1
ATOM 881 C CA . LYS A 1 109 ? 25.287 -29.868 -12.697 1.00 47.31 109 LYS A CA 1
ATOM 882 C C . LYS A 1 109 ? 26.633 -29.880 -11.959 1.00 47.31 109 LYS A C 1
ATOM 884 O O . LYS A 1 109 ? 26.870 -30.738 -11.113 1.00 47.31 109 LYS A O 1
ATOM 889 N N . LYS A 1 110 ? 27.500 -28.898 -12.208 1.00 53.19 110 LYS A N 1
ATOM 890 C CA . LYS A 1 110 ? 28.649 -28.628 -11.335 1.00 53.19 110 LYS A CA 1
ATOM 891 C C . LYS A 1 110 ? 28.180 -27.801 -10.145 1.00 53.19 110 LYS A C 1
ATOM 893 O O . LYS A 1 110 ? 28.088 -26.578 -10.205 1.00 53.19 110 LYS A O 1
ATOM 898 N N . VAL A 1 111 ? 27.846 -28.500 -9.062 1.00 45.25 111 VAL A N 1
ATOM 899 C CA . VAL A 1 111 ? 27.678 -27.904 -7.735 1.00 45.25 111 VAL A CA 1
ATOM 900 C C . VAL A 1 111 ? 29.041 -27.354 -7.317 1.00 45.25 111 VAL A C 1
ATOM 902 O O . VAL A 1 111 ? 29.970 -28.116 -7.058 1.00 45.25 111 VAL A O 1
ATOM 905 N N . PHE A 1 112 ? 29.180 -26.030 -7.268 1.00 46.25 112 PHE A N 1
ATOM 906 C CA . PHE A 1 112 ? 30.315 -25.402 -6.596 1.00 46.25 112 PHE A CA 1
ATOM 907 C C . PHE A 1 112 ? 30.136 -25.600 -5.088 1.00 46.25 112 PHE A C 1
ATOM 909 O O . PHE A 1 112 ? 29.479 -24.809 -4.416 1.00 46.25 112 PHE A O 1
ATOM 916 N N . VAL A 1 113 ? 30.696 -26.686 -4.555 1.00 49.22 113 VAL A N 1
ATOM 917 C CA . VAL A 1 113 ? 30.855 -26.868 -3.110 1.00 49.22 113 VAL A CA 1
ATOM 918 C C . VAL A 1 113 ? 32.046 -26.014 -2.681 1.00 49.22 113 VAL A C 1
ATOM 920 O O . VAL A 1 113 ? 33.199 -26.403 -2.859 1.00 49.22 113 VAL A O 1
ATOM 923 N N . SER A 1 114 ? 31.792 -24.820 -2.142 1.00 49.91 114 SER A N 1
ATOM 924 C CA . SER A 1 114 ? 32.837 -24.058 -1.458 1.00 49.91 114 SER A CA 1
ATOM 925 C C . SER A 1 114 ? 33.088 -24.698 -0.092 1.00 49.91 114 SER A C 1
ATOM 927 O O . SER A 1 114 ? 32.309 -24.510 0.845 1.00 49.91 114 SER A O 1
ATOM 929 N N . PHE A 1 115 ? 34.172 -25.458 0.044 1.00 42.59 115 PHE A N 1
ATOM 930 C CA . PHE A 1 115 ? 34.651 -25.881 1.356 1.00 42.59 115 PHE A CA 1
ATOM 931 C C . PHE A 1 115 ? 35.260 -24.670 2.070 1.00 42.59 115 PHE A C 1
ATOM 933 O O . PHE A 1 115 ? 36.422 -24.326 1.857 1.00 42.59 115 PHE A O 1
ATOM 940 N N . PHE A 1 116 ? 34.486 -24.011 2.933 1.00 47.19 116 PHE A N 1
ATOM 941 C CA . PHE A 1 116 ? 35.068 -23.126 3.937 1.00 47.19 116 PHE A CA 1
ATOM 942 C C . PHE A 1 116 ? 35.816 -23.995 4.949 1.00 47.19 116 PHE A C 1
ATOM 944 O O . PHE A 1 116 ? 35.221 -24.600 5.842 1.00 47.19 116 PHE A O 1
ATOM 951 N N . LYS A 1 117 ? 37.138 -24.082 4.790 1.00 51.62 117 LYS A N 1
ATOM 952 C CA . LYS A 1 117 ? 38.033 -24.688 5.774 1.00 51.62 117 LYS A CA 1
ATOM 953 C C . LYS A 1 117 ? 37.994 -23.818 7.035 1.00 51.62 117 LYS A C 1
ATOM 955 O O . LYS A 1 117 ? 38.615 -22.761 7.083 1.00 51.62 117 LYS A O 1
ATOM 960 N N . LYS A 1 118 ? 37.228 -24.236 8.049 1.00 50.56 118 LYS A N 1
ATOM 961 C CA . LYS A 1 118 ? 37.371 -23.701 9.409 1.00 50.56 118 LYS A CA 1
ATOM 962 C C . LYS A 1 118 ? 38.784 -24.051 9.876 1.00 50.56 118 LYS A C 1
ATOM 964 O O . LYS A 1 118 ? 39.076 -25.222 10.093 1.00 50.56 118 LYS A O 1
ATOM 969 N N . ASN A 1 119 ? 39.645 -23.048 10.025 1.00 50.38 119 ASN A N 1
ATOM 970 C CA . ASN A 1 119 ? 40.847 -23.189 10.838 1.00 50.38 119 ASN A CA 1
ATOM 971 C C . ASN A 1 119 ? 40.391 -23.355 12.293 1.00 50.38 119 ASN A C 1
ATOM 973 O O . ASN A 1 119 ? 40.008 -22.389 12.950 1.00 50.38 119 ASN A O 1
ATOM 977 N N . THR A 1 120 ? 40.359 -24.596 12.769 1.00 52.09 120 THR A N 1
ATOM 978 C CA . THR A 1 120 ? 40.421 -24.890 14.200 1.00 52.09 120 THR A CA 1
ATOM 979 C C . THR A 1 120 ? 41.853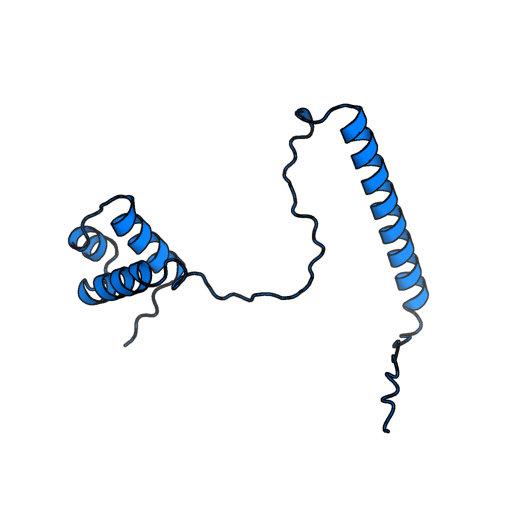 -24.658 14.675 1.00 52.09 120 THR A C 1
ATOM 981 O O . THR A 1 120 ? 42.786 -25.005 13.954 1.00 52.09 120 THR A O 1
ATOM 984 N N . LYS A 1 121 ? 41.951 -23.990 15.829 1.00 45.41 121 LYS A N 1
ATOM 985 C CA . LYS A 1 121 ? 43.142 -23.417 16.475 1.00 45.41 121 LYS A CA 1
ATOM 986 C C . LYS A 1 121 ? 44.373 -24.313 16.493 1.00 45.41 121 LYS A C 1
ATOM 988 O O . LYS A 1 121 ? 44.197 -25.532 16.698 1.00 45.41 121 LYS A O 1
#

Radius of gyration: 25.99 Å; chains: 1; bounding box: 62×48×45 Å

pLDDT: mean 72.92, std 18.2, range [36.16, 92.38]